Protein AF-A0A8H9UYE2-F1 (afdb_monomer_lite)

Foldseek 3Di:
DDDPPDDDPDPPDDPCDVPDPPDDDDDDPVRVVVLVVVCVVVVHDSVVSVVVVVVVVVVD

Organism: Clostridium perfringens (NCBI:txid1502)

Secondary structure (DSSP, 8-state):
-----PPP------SS---------PPPHHHHHHHHHHHHHHT--HHHHHHHHHHHTTT-

Sequence (60 aa):
MRKITTPKKIGRPTQNPKDTERLTVRLDKESSLILEKYCEKEGIDKSEGIRRGIKSLKDK

Structure (mmCIF, N/CA/C/O backbone):
data_AF-A0A8H9UYE2-F1
#
_entry.id   AF-A0A8H9UYE2-F1
#
loop_
_atom_site.group_PDB
_atom_site.id
_atom_site.type_symbol
_atom_site.label_atom_id
_atom_site.label_alt_id
_atom_site.label_comp_id
_atom_site.label_asym_id
_atom_site.label_entity_id
_atom_site.label_seq_id
_atom_site.pdbx_PDB_ins_code
_atom_site.Cartn_x
_atom_site.Cartn_y
_atom_site.Cartn_z
_atom_site.occupancy
_atom_site.B_iso_or_equiv
_atom_site.auth_seq_id
_atom_site.auth_comp_id
_atom_site.auth_asym_id
_atom_site.auth_atom_id
_atom_site.pdbx_PDB_model_num
ATOM 1 N N . MET A 1 1 ? 37.475 -20.098 -45.112 1.00 41.09 1 MET A N 1
ATOM 2 C CA . MET A 1 1 ? 36.766 -19.029 -44.366 1.00 41.09 1 MET A CA 1
ATOM 3 C C . MET A 1 1 ? 35.574 -19.640 -43.641 1.00 41.09 1 MET A C 1
ATOM 5 O O . MET A 1 1 ? 34.677 -20.131 -44.309 1.00 41.09 1 MET A O 1
ATOM 9 N N . ARG A 1 2 ? 35.563 -19.680 -42.302 1.00 43.69 2 ARG A N 1
ATOM 10 C CA . ARG A 1 2 ? 34.388 -20.130 -41.532 1.00 43.69 2 ARG A CA 1
ATOM 11 C C . ARG 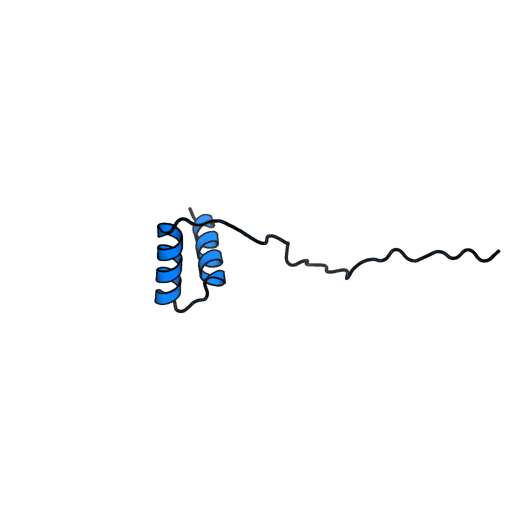A 1 2 ? 33.596 -18.888 -41.112 1.00 43.69 2 ARG A C 1
ATOM 13 O O . ARG A 1 2 ? 34.118 -18.064 -40.371 1.00 43.69 2 ARG A O 1
ATOM 20 N N . LYS A 1 3 ? 32.377 -18.721 -41.636 1.00 55.28 3 LYS A N 1
ATOM 21 C CA . LYS A 1 3 ? 31.452 -17.658 -41.215 1.00 55.28 3 LYS A CA 1
ATOM 22 C C . LYS A 1 3 ? 30.898 -18.032 -39.840 1.00 55.28 3 LYS A C 1
ATOM 24 O O . LYS A 1 3 ? 30.176 -19.014 -39.723 1.00 55.28 3 LYS A O 1
ATOM 29 N N . ILE A 1 4 ? 31.257 -17.272 -38.810 1.00 61.28 4 ILE A N 1
ATOM 30 C CA . ILE A 1 4 ? 30.678 -17.406 -37.472 1.00 61.28 4 ILE A CA 1
ATOM 31 C C . ILE A 1 4 ? 29.431 -16.522 -37.453 1.00 61.28 4 ILE A C 1
ATOM 33 O O . ILE A 1 4 ? 29.524 -15.311 -37.280 1.00 61.28 4 ILE A O 1
ATOM 37 N N . THR A 1 5 ? 28.260 -17.104 -37.692 1.00 62.59 5 THR A N 1
ATOM 38 C CA . THR A 1 5 ? 26.981 -16.430 -37.445 1.00 62.59 5 THR A CA 1
ATOM 39 C C . THR A 1 5 ? 26.696 -16.494 -35.952 1.00 62.59 5 THR A C 1
ATOM 41 O O . THR A 1 5 ? 26.280 -17.530 -35.435 1.00 62.59 5 THR A O 1
ATOM 44 N N . THR A 1 6 ? 26.972 -15.405 -35.244 1.00 66.81 6 THR A N 1
ATOM 45 C CA . THR A 1 6 ? 26.638 -15.257 -33.828 1.00 66.81 6 THR A CA 1
ATOM 46 C C . THR A 1 6 ? 25.114 -15.224 -33.647 1.00 66.81 6 THR A C 1
ATOM 48 O O . THR A 1 6 ? 24.441 -14.403 -34.273 1.00 66.81 6 THR A O 1
ATOM 51 N N . PRO A 1 7 ? 24.528 -16.091 -32.802 1.00 63.81 7 PRO A N 1
ATOM 52 C CA . PRO A 1 7 ? 23.104 -16.021 -32.503 1.00 63.81 7 PRO A CA 1
ATOM 53 C C . PRO A 1 7 ? 22.797 -14.741 -31.711 1.00 63.81 7 PRO A C 1
ATOM 55 O O . PRO A 1 7 ? 23.498 -14.394 -30.756 1.00 63.81 7 PRO A O 1
ATOM 58 N N . LYS A 1 8 ? 21.737 -14.026 -32.109 1.00 65.88 8 LYS A N 1
ATOM 59 C CA . LYS A 1 8 ? 21.206 -12.860 -31.388 1.00 65.88 8 LYS A CA 1
ATOM 60 C C . LYS A 1 8 ? 20.853 -13.304 -29.966 1.00 65.88 8 LYS A C 1
ATOM 62 O O . LYS A 1 8 ? 20.074 -14.238 -29.799 1.00 65.88 8 LYS A O 1
ATOM 67 N N . LYS A 1 9 ? 21.427 -12.655 -28.947 1.00 58.50 9 LYS A N 1
ATOM 68 C CA . LYS A 1 9 ? 21.104 -12.911 -27.535 1.00 58.50 9 LYS A CA 1
ATOM 69 C C . LYS A 1 9 ? 19.655 -12.490 -27.279 1.00 58.50 9 LYS A C 1
ATOM 71 O O . LYS A 1 9 ? 19.386 -11.346 -26.928 1.00 58.50 9 LYS A O 1
ATOM 76 N N . ILE A 1 10 ? 18.715 -13.395 -27.520 1.00 64.81 10 ILE A N 1
ATOM 77 C CA . ILE A 1 10 ? 17.326 -13.234 -27.106 1.00 64.81 10 ILE A CA 1
ATOM 78 C C . ILE A 1 10 ? 17.346 -13.440 -25.590 1.00 64.81 10 ILE A C 1
ATOM 80 O O . ILE A 1 10 ? 17.609 -14.543 -25.113 1.00 64.81 10 ILE A O 1
ATOM 84 N N . GLY A 1 11 ? 17.173 -12.355 -24.828 1.00 69.50 11 GLY A N 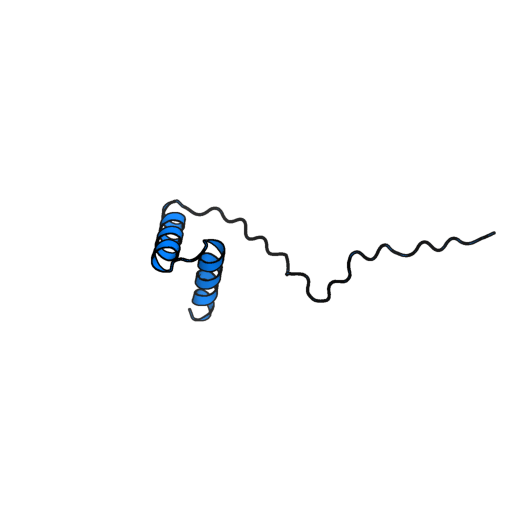1
ATOM 85 C CA . GLY A 1 11 ? 16.917 -12.452 -23.388 1.00 69.50 11 GLY A CA 1
ATOM 86 C C . GLY A 1 11 ? 15.704 -13.351 -23.122 1.00 69.50 11 GLY A C 1
ATOM 87 O O . GLY A 1 11 ? 14.942 -13.627 -24.043 1.00 69.50 11 GLY A O 1
ATOM 88 N N . ARG A 1 12 ? 15.529 -13.832 -21.882 1.00 57.78 12 ARG A N 1
ATOM 89 C CA . ARG A 1 12 ? 14.505 -14.831 -21.513 1.00 57.78 12 ARG A CA 1
ATOM 90 C C . ARG A 1 12 ? 13.146 -14.516 -22.175 1.00 57.78 12 ARG A C 1
ATOM 92 O O . ARG A 1 12 ? 12.489 -13.566 -21.740 1.00 57.78 12 ARG A O 1
ATOM 99 N N . PRO A 1 13 ? 12.714 -15.279 -23.199 1.00 58.81 13 PRO A N 1
ATOM 100 C CA . PRO A 1 13 ? 11.469 -15.000 -23.895 1.00 58.81 13 PRO A CA 1
ATOM 101 C C . PRO A 1 13 ? 10.338 -15.286 -22.914 1.00 58.81 13 PRO A C 1
ATOM 103 O O . PRO A 1 13 ? 10.078 -16.434 -22.561 1.00 58.81 13 PRO A O 1
ATOM 106 N N . THR A 1 14 ? 9.722 -14.229 -22.401 1.00 61.09 14 THR A N 1
ATOM 107 C CA . THR A 1 14 ? 8.618 -14.346 -21.453 1.00 61.09 14 THR A CA 1
ATOM 108 C C . THR A 1 14 ? 7.373 -13.861 -22.180 1.00 61.09 14 THR A C 1
ATOM 110 O O . THR A 1 14 ? 7.283 -12.685 -22.499 1.00 61.09 14 THR A O 1
ATOM 113 N N . GLN A 1 15 ? 6.438 -14.774 -22.464 1.00 63.44 15 GLN A N 1
ATOM 114 C CA . GLN A 1 15 ? 5.155 -14.492 -23.142 1.00 63.44 15 GLN A CA 1
ATOM 115 C C . GLN A 1 15 ? 4.169 -13.682 -22.283 1.00 63.44 15 GLN A C 1
ATOM 117 O O . GLN A 1 15 ? 3.079 -13.345 -22.722 1.00 63.44 15 GLN A O 1
ATOM 122 N N . ASN A 1 16 ? 4.559 -13.379 -21.049 1.00 54.09 16 ASN A N 1
ATOM 123 C CA . ASN A 1 16 ? 3.882 -12.443 -20.174 1.00 54.09 16 ASN A CA 1
ATOM 124 C C . ASN A 1 16 ? 4.961 -11.818 -19.285 1.00 54.09 16 ASN A C 1
ATOM 126 O O . ASN A 1 16 ? 5.225 -12.337 -18.189 1.00 54.09 16 ASN A O 1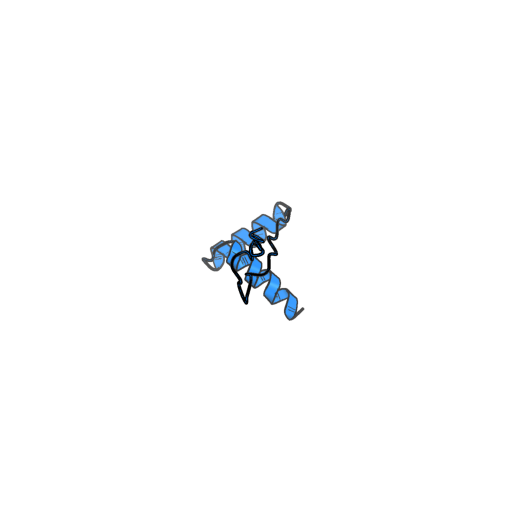
ATOM 130 N N . PRO A 1 17 ? 5.691 -10.790 -19.758 1.00 57.25 17 PRO A N 1
ATOM 131 C CA . PRO A 1 17 ? 6.439 -9.979 -18.817 1.00 57.25 17 PRO A CA 1
ATOM 132 C C . PRO A 1 17 ? 5.420 -9.544 -17.760 1.00 57.25 17 PRO A C 1
ATOM 134 O O . PRO A 1 17 ? 4.301 -9.170 -18.092 1.00 57.25 17 PRO A O 1
ATOM 137 N N . LYS A 1 18 ? 5.736 -9.671 -16.466 1.00 55.72 18 LYS A N 1
ATOM 138 C CA . LYS A 1 18 ? 5.009 -8.856 -15.488 1.00 55.72 18 LYS A CA 1
ATOM 139 C C . LYS A 1 18 ? 5.238 -7.443 -15.997 1.00 55.72 18 LYS A C 1
ATOM 141 O O . LYS A 1 18 ? 6.385 -7.014 -15.894 1.00 55.72 18 LYS A O 1
ATOM 146 N N . ASP A 1 19 ? 4.252 -6.830 -16.646 1.00 53.78 19 ASP A N 1
ATOM 147 C CA . ASP A 1 19 ? 4.390 -5.528 -17.287 1.00 53.78 19 ASP A CA 1
ATOM 148 C C . ASP A 1 19 ? 4.730 -4.501 -16.204 1.00 53.78 19 ASP A C 1
ATOM 150 O O . ASP A 1 19 ? 3.878 -4.002 -15.483 1.00 53.78 19 ASP A O 1
ATOM 154 N N . THR A 1 20 ? 6.031 -4.417 -15.940 1.00 55.09 20 THR A N 1
ATOM 155 C CA . THR A 1 20 ? 6.963 -3.295 -15.878 1.00 55.09 20 THR A CA 1
ATOM 156 C C . THR A 1 20 ? 6.550 -1.981 -15.229 1.00 55.09 20 THR A C 1
ATOM 158 O O . THR A 1 20 ? 7.383 -1.082 -15.153 1.00 55.09 20 THR A O 1
ATOM 161 N N . GLU A 1 21 ? 5.349 -1.840 -14.687 1.00 61.22 21 GLU A N 1
ATOM 162 C CA . GLU A 1 21 ? 4.945 -0.617 -14.005 1.00 61.22 21 GLU A CA 1
ATOM 163 C C . GLU A 1 21 ? 5.324 -0.687 -12.529 1.00 61.22 21 GLU A C 1
ATOM 165 O O . GLU A 1 21 ? 4.544 -1.009 -11.630 1.00 61.22 21 GLU A O 1
ATOM 170 N N . ARG A 1 22 ? 6.597 -0.380 -12.271 1.00 64.19 22 ARG A N 1
ATOM 171 C CA . ARG A 1 22 ? 7.051 -0.043 -10.926 1.00 64.19 22 ARG A CA 1
ATOM 172 C C . ARG A 1 22 ? 6.510 1.342 -10.575 1.00 64.19 22 ARG A C 1
ATOM 174 O O . ARG A 1 22 ? 7.125 2.356 -10.894 1.00 64.19 22 ARG A O 1
ATOM 181 N N . LEU A 1 23 ? 5.383 1.379 -9.875 1.00 72.06 23 LEU A N 1
ATOM 182 C CA . LEU A 1 23 ? 4.820 2.621 -9.364 1.00 72.06 23 LEU A CA 1
ATOM 183 C C . LEU A 1 23 ? 5.697 3.161 -8.222 1.00 72.06 23 LEU A C 1
ATOM 185 O O . LEU A 1 23 ? 5.721 2.605 -7.126 1.00 72.06 23 LEU A O 1
ATOM 189 N N . THR A 1 24 ? 6.442 4.237 -8.484 1.00 77.94 24 THR A N 1
ATOM 190 C CA . THR A 1 24 ? 7.183 4.987 -7.456 1.00 77.94 24 THR A CA 1
ATOM 191 C C . THR A 1 24 ? 6.524 6.352 -7.313 1.00 77.94 24 THR A C 1
ATOM 193 O O . THR A 1 24 ? 6.818 7.267 -8.075 1.00 77.94 24 THR A O 1
ATOM 196 N N . VAL A 1 25 ? 5.590 6.473 -6.370 1.00 81.69 25 VAL A N 1
ATOM 197 C CA . VAL A 1 25 ? 4.817 7.702 -6.134 1.00 81.69 25 VAL A CA 1
ATOM 198 C C . VAL A 1 25 ? 5.179 8.271 -4.771 1.00 81.69 25 VAL A C 1
ATOM 200 O O . VAL A 1 25 ? 5.287 7.535 -3.790 1.00 81.69 25 VAL A O 1
ATOM 203 N N . ARG A 1 26 ? 5.371 9.592 -4.711 1.00 85.81 26 ARG A N 1
ATOM 204 C CA . ARG A 1 26 ? 5.466 10.317 -3.444 1.00 85.81 26 ARG A CA 1
ATOM 205 C C . ARG A 1 26 ? 4.055 10.592 -2.955 1.00 85.81 26 ARG A C 1
ATOM 207 O O . ARG A 1 26 ? 3.278 11.228 -3.657 1.00 85.81 26 ARG A O 1
ATOM 214 N N . LEU A 1 27 ? 3.743 10.076 -1.777 1.00 86.50 27 LEU A N 1
ATOM 215 C CA . LEU A 1 27 ? 2.480 10.322 -1.103 1.00 86.50 27 LEU A CA 1
ATOM 216 C C . LEU A 1 27 ? 2.693 11.390 -0.037 1.00 86.50 27 LEU A C 1
ATOM 218 O O . LEU A 1 27 ? 3.691 11.352 0.688 1.00 86.50 27 LEU A O 1
ATOM 222 N N . ASP A 1 28 ? 1.737 12.303 0.081 1.00 93.25 28 ASP A N 1
ATOM 223 C CA . ASP A 1 28 ? 1.649 13.189 1.235 1.00 93.25 28 ASP A CA 1
ATOM 224 C C . ASP A 1 28 ? 1.394 12.380 2.511 1.00 93.25 28 ASP A C 1
ATOM 226 O O . ASP A 1 28 ? 0.923 11.235 2.483 1.00 93.25 28 ASP A O 1
ATOM 230 N N . LYS A 1 29 ? 1.686 12.992 3.662 1.00 93.94 29 LYS A N 1
ATOM 231 C CA . LYS A 1 29 ? 1.551 12.336 4.968 1.00 93.94 29 LYS A CA 1
ATOM 232 C C . LYS A 1 29 ? 0.128 11.820 5.207 1.00 93.94 29 LYS A C 1
ATOM 234 O O . LYS A 1 29 ? -0.042 10.727 5.741 1.00 93.94 29 LYS A O 1
ATOM 239 N N . GLU A 1 30 ? -0.877 12.576 4.773 1.00 95.25 30 GLU A N 1
ATOM 240 C CA . GLU A 1 30 ? -2.290 12.200 4.885 1.00 95.25 30 GLU A CA 1
ATOM 241 C C . GLU A 1 30 ? -2.619 10.953 4.059 1.00 95.25 30 GLU A C 1
ATOM 243 O O . GLU A 1 30 ? -3.157 9.984 4.591 1.00 95.25 30 GLU A O 1
ATOM 248 N N . SER A 1 31 ? -2.220 10.928 2.788 1.00 91.69 31 SER A N 1
ATOM 249 C CA . SER A 1 31 ? -2.427 9.791 1.885 1.00 91.69 31 SER A CA 1
ATOM 250 C C . SER A 1 31 ? -1.746 8.518 2.398 1.00 91.69 31 SER A C 1
ATOM 252 O O . SER A 1 31 ? -2.335 7.436 2.360 1.00 91.69 31 SER A O 1
ATOM 254 N N . SER A 1 32 ? -0.529 8.645 2.942 1.00 91.94 32 SER A N 1
ATOM 255 C CA . SER A 1 32 ? 0.178 7.524 3.573 1.00 91.94 32 SER A CA 1
ATOM 256 C C . SER A 1 32 ? -0.561 7.001 4.808 1.00 91.94 32 SER A C 1
ATOM 258 O O . SER A 1 32 ? -0.685 5.790 4.972 1.00 91.94 32 SER A O 1
ATOM 260 N N . LEU A 1 33 ? -1.085 7.894 5.655 1.00 95.00 33 LEU A N 1
ATOM 261 C CA . LEU A 1 33 ? -1.858 7.524 6.847 1.00 95.00 33 LEU A CA 1
ATOM 262 C C . LEU A 1 33 ? -3.170 6.819 6.493 1.00 95.00 33 LEU A C 1
ATOM 264 O O . LEU A 1 33 ? -3.554 5.868 7.168 1.00 95.00 33 LEU A O 1
ATOM 268 N N . ILE A 1 34 ? -3.863 7.270 5.445 1.00 94.50 34 ILE A N 1
ATOM 269 C CA . ILE A 1 34 ? -5.090 6.623 4.962 1.00 94.50 34 ILE A CA 1
ATOM 270 C C . ILE A 1 34 ? -4.783 5.197 4.501 1.00 94.50 34 ILE A C 1
ATOM 272 O O . ILE A 1 34 ? -5.486 4.264 4.894 1.00 94.50 34 ILE A O 1
ATOM 276 N N . LEU A 1 35 ? -3.722 5.022 3.706 1.00 91.75 35 LEU A N 1
ATOM 277 C CA . LEU A 1 35 ? -3.303 3.707 3.231 1.00 91.75 35 LEU A CA 1
ATOM 278 C C . LEU A 1 35 ? -2.927 2.785 4.396 1.00 91.75 35 LEU A C 1
ATOM 280 O O . LEU A 1 35 ? -3.347 1.633 4.413 1.00 91.75 35 LEU A O 1
ATOM 284 N N . GLU A 1 36 ? -2.170 3.285 5.371 1.00 93.25 36 GLU A N 1
ATOM 285 C CA . GLU A 1 36 ? -1.725 2.505 6.529 1.00 93.25 36 GLU A CA 1
ATOM 286 C C . GLU A 1 36 ? -2.903 2.059 7.400 1.00 93.25 36 GLU A C 1
ATOM 288 O O . GLU A 1 36 ? -3.050 0.866 7.647 1.00 93.25 36 GLU A O 1
ATOM 293 N N . LYS A 1 37 ? -3.828 2.970 7.733 1.00 95.56 37 LYS A N 1
ATOM 294 C CA . LYS A 1 37 ? -5.059 2.631 8.467 1.00 95.56 37 LYS A CA 1
ATOM 295 C C . LYS A 1 37 ? -5.930 1.621 7.724 1.00 95.56 37 LYS A C 1
ATOM 297 O O . LYS A 1 37 ? -6.519 0.741 8.346 1.00 95.56 37 LYS A O 1
ATOM 302 N N . TYR A 1 38 ? -6.040 1.752 6.401 1.00 94.44 38 TYR A N 1
ATOM 303 C CA . TYR A 1 38 ? -6.777 0.790 5.582 1.00 94.44 38 TYR A CA 1
ATOM 304 C C . TYR A 1 38 ? -6.119 -0.595 5.622 1.00 94.44 38 TYR A C 1
ATOM 306 O O . TYR A 1 38 ? -6.807 -1.596 5.807 1.00 94.44 38 TYR A O 1
ATOM 314 N N . CYS A 1 39 ? -4.790 -0.647 5.510 1.00 94.25 39 CYS A N 1
ATOM 315 C CA . CYS A 1 39 ? -4.027 -1.891 5.579 1.00 94.25 39 CYS A CA 1
ATOM 316 C C . CYS A 1 39 ? -4.130 -2.558 6.958 1.00 94.25 39 CYS A C 1
ATOM 318 O O . CYS A 1 39 ? -4.344 -3.765 7.018 1.00 94.25 39 CYS A O 1
ATOM 320 N N . GLU A 1 40 ? -4.045 -1.790 8.048 1.00 95.06 40 GLU A N 1
ATOM 321 C CA . GLU A 1 40 ? -4.206 -2.288 9.422 1.00 95.06 40 GLU A CA 1
ATOM 322 C C . GLU A 1 40 ? -5.611 -2.838 9.675 1.00 95.06 40 GLU A C 1
ATOM 324 O O . GLU A 1 40 ? -5.757 -3.926 10.228 1.00 95.06 40 GLU A O 1
ATOM 329 N N . LYS A 1 41 ? -6.648 -2.116 9.234 1.00 95.31 41 LYS A N 1
ATOM 330 C CA . LYS A 1 41 ? -8.046 -2.535 9.400 1.00 95.31 41 LYS A CA 1
ATOM 331 C C . LYS A 1 41 ? -8.342 -3.861 8.695 1.00 95.31 41 LYS A C 1
ATOM 333 O O . LYS A 1 41 ? -9.082 -4.682 9.226 1.00 95.31 41 LYS A O 1
ATOM 338 N N . GLU A 1 42 ? -7.790 -4.046 7.500 1.00 92.69 42 GLU A N 1
ATOM 339 C CA . GLU A 1 42 ? -8.023 -5.228 6.662 1.00 92.69 42 GLU A CA 1
ATOM 340 C C . GLU A 1 42 ? -6.977 -6.338 6.881 1.00 92.69 42 GLU A C 1
ATOM 342 O O . GLU A 1 42 ? -7.130 -7.435 6.347 1.00 92.69 42 GLU A O 1
ATOM 347 N N . GLY A 1 43 ? -5.905 -6.066 7.633 1.00 94.25 43 GLY A N 1
ATOM 348 C CA . GLY A 1 43 ? -4.796 -6.998 7.852 1.00 94.25 43 GLY A CA 1
ATOM 349 C C . GLY A 1 43 ? -4.014 -7.346 6.579 1.00 94.25 43 GLY A C 1
ATOM 350 O O . GLY A 1 43 ? -3.565 -8.481 6.428 1.00 94.25 43 GLY A O 1
ATOM 351 N N . ILE A 1 44 ? -3.876 -6.401 5.642 1.00 93.56 44 ILE A N 1
ATOM 352 C CA . ILE A 1 44 ? -3.220 -6.615 4.339 1.00 93.56 44 ILE A CA 1
ATOM 353 C C . ILE A 1 44 ? -1.920 -5.819 4.199 1.00 93.56 44 ILE A C 1
ATOM 355 O O . ILE A 1 44 ? -1.705 -4.816 4.872 1.00 93.56 44 ILE A O 1
ATOM 359 N N . ASP A 1 45 ? -1.058 -6.242 3.273 1.00 91.88 45 ASP A N 1
ATOM 360 C CA . ASP A 1 45 ? 0.165 -5.508 2.940 1.00 91.88 45 ASP A CA 1
ATOM 361 C C . ASP A 1 45 ? -0.131 -4.212 2.164 1.00 91.88 45 ASP A C 1
ATOM 363 O O . ASP A 1 45 ? -1.088 -4.141 1.383 1.00 91.88 45 ASP A O 1
ATOM 367 N N . LYS A 1 46 ? 0.752 -3.211 2.294 1.00 88.12 46 LYS A N 1
ATOM 368 C CA . LYS A 1 46 ? 0.664 -1.924 1.576 1.00 88.12 46 LYS A CA 1
ATOM 369 C C . LY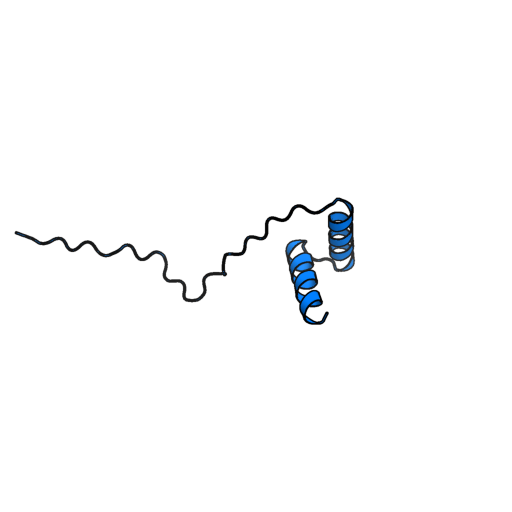S A 1 46 ? 0.515 -2.116 0.066 1.00 88.12 46 LYS A C 1
ATOM 371 O O . LYS A 1 46 ? -0.253 -1.401 -0.576 1.00 88.12 46 LYS A O 1
ATOM 376 N N . SER A 1 47 ? 1.195 -3.112 -0.498 1.00 87.38 47 SER A N 1
ATOM 377 C CA . SER A 1 47 ? 1.117 -3.437 -1.925 1.00 87.38 47 SER A CA 1
ATOM 378 C C . SER A 1 47 ? -0.293 -3.861 -2.344 1.00 87.38 47 SER A C 1
ATOM 380 O O . SER A 1 47 ? -0.778 -3.469 -3.407 1.00 87.38 47 SER A O 1
ATOM 382 N N . GLU A 1 48 ? -0.964 -4.654 -1.509 1.00 89.88 48 GLU A N 1
ATOM 383 C CA . GLU A 1 48 ? -2.325 -5.122 -1.762 1.00 89.88 48 GLU A CA 1
ATOM 384 C C . GLU A 1 48 ? -3.343 -4.003 -1.517 1.00 89.88 48 GLU A C 1
ATOM 386 O O . GLU A 1 48 ? -4.272 -3.837 -2.309 1.00 89.88 48 GLU A O 1
ATOM 391 N N . GLY A 1 49 ? -3.115 -3.168 -0.498 1.00 92.25 49 GLY A N 1
ATOM 392 C CA . GLY A 1 49 ? -3.899 -1.959 -0.253 1.00 92.25 49 GLY A CA 1
ATOM 393 C C . GLY A 1 49 ? -3.908 -1.013 -1.455 1.00 92.25 49 GLY A C 1
ATOM 394 O O . GLY A 1 49 ? -4.976 -0.601 -1.905 1.00 92.25 49 GLY A O 1
ATOM 395 N N . ILE A 1 50 ? -2.738 -0.750 -2.049 1.00 89.69 50 ILE A N 1
ATOM 396 C CA . ILE A 1 50 ? -2.614 0.076 -3.261 1.00 89.69 50 ILE A CA 1
ATOM 397 C C . ILE A 1 50 ? -3.351 -0.569 -4.440 1.00 89.69 50 ILE A C 1
ATOM 399 O O . ILE A 1 50 ? -4.094 0.108 -5.145 1.00 89.69 50 ILE A O 1
ATOM 403 N N . ARG A 1 51 ? -3.205 -1.883 -4.652 1.00 88.31 51 ARG A N 1
ATOM 404 C CA . ARG A 1 51 ? -3.900 -2.592 -5.743 1.00 88.31 51 ARG A CA 1
ATOM 405 C C . ARG A 1 51 ? -5.416 -2.520 -5.609 1.00 88.31 51 ARG A C 1
ATOM 407 O O . ARG A 1 51 ? -6.098 -2.284 -6.604 1.00 88.31 51 ARG A O 1
ATOM 414 N N . ARG A 1 52 ? -5.946 -2.730 -4.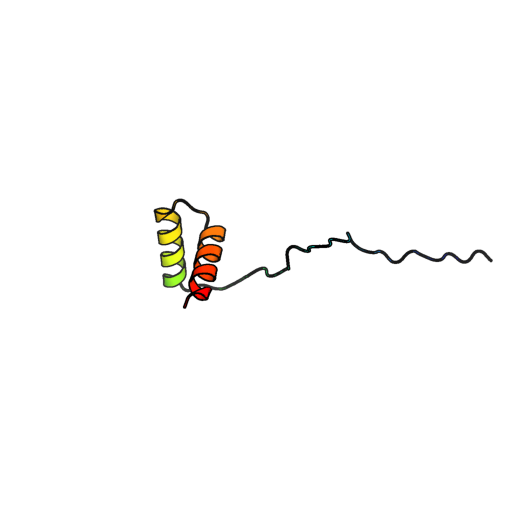402 1.00 91.25 52 ARG A N 1
ATOM 415 C CA . ARG A 1 52 ? -7.384 -2.611 -4.119 1.00 91.25 52 ARG A CA 1
ATOM 416 C C . ARG A 1 52 ? -7.865 -1.174 -4.297 1.00 91.25 52 ARG A C 1
ATOM 418 O O . ARG A 1 52 ? -8.899 -0.972 -4.922 1.00 91.25 52 ARG A O 1
ATOM 425 N N . GLY A 1 53 ? -7.081 -0.201 -3.833 1.00 90.25 53 GLY A N 1
ATOM 426 C CA . GLY A 1 53 ? -7.349 1.221 -4.034 1.00 90.25 53 GLY A CA 1
ATOM 427 C C . GLY A 1 53 ? -7.394 1.618 -5.511 1.00 90.25 53 GLY A C 1
ATOM 428 O O . GLY A 1 53 ? -8.285 2.350 -5.911 1.00 90.25 53 GLY A O 1
ATOM 429 N N . ILE A 1 54 ? -6.496 1.094 -6.351 1.00 88.31 54 ILE A N 1
ATOM 430 C CA . ILE A 1 54 ? -6.539 1.333 -7.804 1.00 88.31 54 ILE A CA 1
ATOM 431 C C . ILE A 1 54 ? -7.762 0.649 -8.427 1.00 88.31 54 ILE A C 1
ATOM 433 O O . ILE A 1 54 ? -8.441 1.244 -9.257 1.00 88.31 54 ILE A O 1
ATOM 437 N N . LYS A 1 55 ? -8.081 -0.588 -8.021 1.0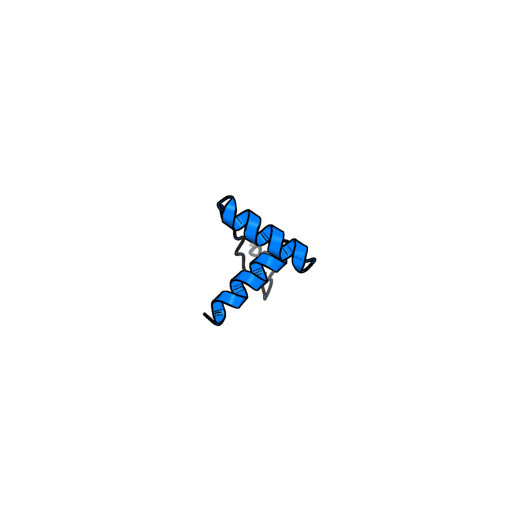0 88.56 55 LYS A N 1
ATOM 438 C CA . LYS A 1 55 ? -9.263 -1.305 -8.528 1.00 88.56 55 LYS A CA 1
ATOM 439 C C . LYS A 1 55 ? -10.569 -0.582 -8.206 1.00 88.56 55 LYS A C 1
ATOM 441 O O . LYS A 1 55 ? -11.447 -0.575 -9.058 1.00 88.56 55 LYS A O 1
ATOM 446 N N . SER A 1 56 ? -10.692 0.046 -7.036 1.00 86.12 56 SER A N 1
ATOM 447 C CA . SER A 1 56 ? -11.898 0.807 -6.682 1.00 86.12 56 SER A CA 1
ATOM 448 C C . SER A 1 56 ? -12.078 2.089 -7.502 1.00 86.12 56 SER A C 1
ATOM 450 O O . SER A 1 56 ? -13.180 2.626 -7.534 1.00 86.12 56 SER A O 1
ATOM 452 N N . LEU A 1 57 ? -11.038 2.563 -8.206 1.00 86.81 57 LEU A N 1
ATOM 453 C CA . LEU A 1 57 ? -11.159 3.656 -9.178 1.00 86.81 57 LEU A CA 1
ATOM 454 C C . LEU A 1 57 ? -11.817 3.217 -10.492 1.00 86.81 57 LEU A C 1
ATOM 456 O O . LEU A 1 57 ? -12.225 4.074 -11.261 1.00 86.81 57 LEU A O 1
ATOM 460 N N . LYS A 1 58 ? -11.910 1.909 -10.772 1.00 83.75 58 LYS A N 1
ATOM 461 C CA . LYS A 1 58 ? -12.520 1.394 -12.008 1.00 83.75 58 LYS A CA 1
ATOM 462 C C . LYS A 1 58 ? -14.036 1.605 -12.048 1.00 83.75 58 LYS A C 1
ATOM 464 O O . LYS A 1 58 ? -14.594 1.775 -13.126 1.00 83.75 58 LYS A O 1
ATOM 469 N N . ASP A 1 59 ? -14.671 1.570 -10.882 1.00 75.75 59 ASP A N 1
ATOM 470 C CA . ASP A 1 59 ? -16.123 1.689 -10.725 1.00 75.75 59 ASP A CA 1
ATOM 471 C C . ASP A 1 59 ? -16.554 3.128 -10.369 1.00 75.75 59 ASP A C 1
ATOM 473 O O . ASP A 1 59 ? -17.688 3.352 -9.944 1.00 75.75 59 ASP A O 1
ATOM 477 N N . LYS A 1 60 ? -15.636 4.092 -10.494 1.00 56.69 60 LYS A N 1
ATOM 478 C CA . LYS A 1 60 ? -15.813 5.511 -10.168 1.00 56.69 60 LYS A CA 1
ATOM 479 C C . LYS A 1 60 ? -15.869 6.350 -11.436 1.00 56.69 60 LYS A C 1
ATOM 481 O O . LYS A 1 60 ? -16.647 7.327 -11.426 1.00 56.69 60 LYS A O 1
#

Radius of gyration: 21.28 Å; chains: 1; bounding box: 53×33×54 Å

pLDDT: mean 77.84, std 16.16, range [41.09, 95.56]